Protein AF-A0A7S4KVP1-F1 (afdb_monomer)

InterPro domains:
  IPR000330 SN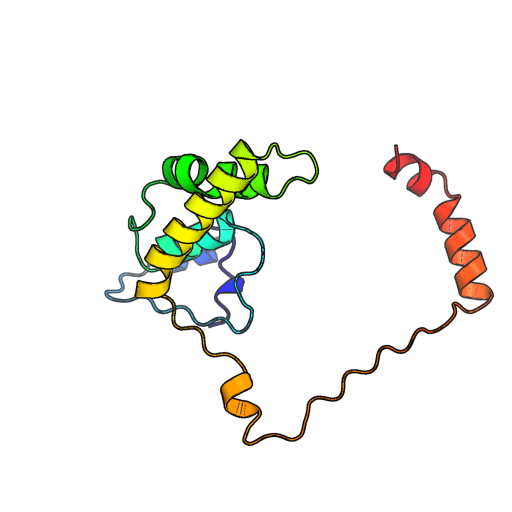F2, N-terminal domain [PF00176] (1-140)
  IPR014001 Helicase superfamily 1/2, ATP-binding domain [PS51192] (1-50)
  IPR027417 P-loop containing nucleoside triphosphate hydrolase [G3DSA:3.40.50.300] (100-121)
  IPR027417 P-loop containing nucleoside triphosphate hydrolase [SSF52540] (1-100)
  IPR038718 SNF2-like, N-terminal domain superfamily [G3DSA:3.40.50.10810] (1-99)
  IPR050496 SNF2/RAD54 Helicase and DNA Repair [PTHR45629] (1-141)

Radius of gyration: 21.64 Å; Cα contacts (8 Å, |Δi|>4): 92; chains: 1; bounding box: 46×43×50 Å

Foldseek 3Di:
DQLVVVLDCPDPVVVVLLPDDDPADDDDHPDDPPDDVSSVVRVCCSGPNCLCHDPVSVCVQAVVLLVLLPDPPRDPVSVVSNVVSVVVVCVSCVVPDDDDDCVVVPVPDDDDDDDDDDDDDDPVRVVVVVVVCPDPVNVVVVD

pLDDT: mean 85.95, std 10.01, range [46.97, 97.0]

Structure (mmCIF, N/CA/C/O backbone):
data_AF-A0A7S4KVP1-F1
#
_entry.id   AF-A0A7S4KVP1-F1
#
loop_
_atom_site.group_PDB
_atom_site.id
_atom_site.type_symbol
_atom_site.label_atom_id
_atom_site.label_alt_id
_atom_site.label_comp_id
_atom_site.label_asym_id
_atom_site.label_entity_id
_atom_site.label_seq_id
_atom_site.pdbx_PDB_ins_code
_atom_site.Cartn_x
_atom_site.Cartn_y
_atom_site.Cartn_z
_atom_site.occupancy
_atom_site.B_iso_or_equiv
_atom_site.auth_seq_id
_atom_site.auth_comp_id
_atom_site.auth_asym_id
_atom_site.auth_atom_id
_atom_site.pdbx_PDB_model_num
ATOM 1 N N . ASP A 1 1 ? -6.213 -14.755 -0.739 1.00 81.00 1 ASP A N 1
ATOM 2 C CA . ASP A 1 1 ? -4.802 -14.776 -1.152 1.00 81.00 1 ASP A CA 1
ATOM 3 C C . ASP A 1 1 ? -4.581 -13.706 -2.212 1.00 81.00 1 ASP A C 1
ATOM 5 O O . ASP A 1 1 ? -5.558 -13.328 -2.853 1.00 81.00 1 ASP A O 1
ATOM 9 N N . GLU A 1 2 ? -3.366 -13.176 -2.336 1.00 80.62 2 GLU A N 1
ATOM 10 C CA . GLU A 1 2 ? -3.025 -12.021 -3.181 1.00 80.62 2 GLU A CA 1
ATOM 11 C C . GLU A 1 2 ? -3.971 -10.825 -2.996 1.00 80.62 2 GLU A C 1
ATOM 13 O O . GLU A 1 2 ? -4.566 -10.299 -3.936 1.00 80.62 2 GLU A O 1
ATOM 18 N N . ALA A 1 3 ? -4.134 -10.391 -1.746 1.00 79.06 3 ALA A N 1
ATOM 19 C CA . ALA A 1 3 ? -5.063 -9.335 -1.348 1.00 79.06 3 ALA A CA 1
ATOM 20 C C . ALA A 1 3 ? -4.807 -7.991 -2.040 1.00 79.06 3 ALA A C 1
ATOM 22 O O . ALA A 1 3 ? -5.729 -7.193 -2.182 1.00 79.06 3 ALA A O 1
ATOM 23 N N . HIS A 1 4 ? -3.601 -7.780 -2.572 1.00 74.75 4 HIS A N 1
ATOM 24 C CA . HIS A 1 4 ? -3.312 -6.665 -3.464 1.00 74.75 4 HIS A CA 1
ATOM 25 C C . HIS A 1 4 ? -4.180 -6.673 -4.742 1.00 74.75 4 HIS A C 1
ATOM 27 O O . HIS A 1 4 ? -4.138 -5.723 -5.504 1.00 74.75 4 HIS A O 1
ATOM 33 N N . ARG A 1 5 ? -4.972 -7.710 -5.031 1.00 74.81 5 ARG A N 1
ATOM 34 C CA . ARG A 1 5 ? -5.972 -7.701 -6.113 1.00 74.81 5 ARG A CA 1
ATOM 35 C C . ARG A 1 5 ? -7.277 -6.995 -5.726 1.00 74.81 5 ARG A C 1
ATOM 37 O O . ARG A 1 5 ? -8.067 -6.673 -6.607 1.00 74.81 5 ARG A O 1
ATOM 44 N N . LEU A 1 6 ? -7.491 -6.734 -4.434 1.00 71.62 6 LEU A N 1
ATOM 45 C CA . LEU A 1 6 ? -8.696 -6.115 -3.858 1.00 71.62 6 LEU A CA 1
ATOM 46 C C . LEU A 1 6 ? -8.578 -4.588 -3.714 1.00 71.62 6 LEU A C 1
ATOM 48 O O . LEU A 1 6 ? -9.375 -3.967 -3.022 1.00 71.62 6 LEU A O 1
ATOM 52 N N . LYS A 1 7 ? -7.594 -3.976 -4.379 1.00 67.75 7 LYS A N 1
ATOM 53 C CA . LYS A 1 7 ? -7.241 -2.545 -4.317 1.00 67.75 7 LYS A CA 1
ATOM 54 C C . LYS A 1 7 ? -8.397 -1.569 -4.550 1.00 67.75 7 LYS A C 1
ATOM 56 O O . LYS A 1 7 ? -8.325 -0.428 -4.118 1.00 67.75 7 LYS A O 1
ATOM 61 N N . ASN A 1 8 ? -9.439 -1.990 -5.263 1.00 66.12 8 ASN A N 1
ATOM 62 C CA . ASN A 1 8 ? -10.506 -1.105 -5.704 1.00 66.12 8 ASN A CA 1
ATOM 63 C C . ASN A 1 8 ? -11.873 -1.613 -5.226 1.00 66.12 8 ASN A C 1
ATOM 65 O O . ASN A 1 8 ? -12.412 -2.591 -5.757 1.00 66.12 8 ASN A O 1
ATOM 69 N N . ASP A 1 9 ? -12.457 -0.899 -4.261 1.00 61.97 9 ASP A N 1
ATOM 70 C CA . ASP A 1 9 ? -13.763 -1.195 -3.649 1.00 61.97 9 ASP A CA 1
ATOM 71 C C . ASP A 1 9 ? -14.929 -1.241 -4.631 1.00 61.97 9 ASP A C 1
ATOM 73 O O . ASP A 1 9 ? -15.970 -1.842 -4.360 1.00 61.97 9 ASP A O 1
ATOM 77 N N . LYS A 1 10 ? -14.765 -0.646 -5.813 1.00 64.88 10 LYS A N 1
ATOM 78 C CA . LYS A 1 10 ? -15.797 -0.663 -6.852 1.00 64.88 10 LYS A CA 1
ATOM 79 C C . LYS A 1 10 ? -15.814 -1.954 -7.665 1.00 64.88 10 LYS A C 1
ATOM 81 O O . LYS A 1 10 ? -16.736 -2.140 -8.461 1.00 64.88 10 LYS A O 1
ATOM 86 N N . THR A 1 11 ? -14.836 -2.840 -7.487 1.00 74.00 11 THR A N 1
ATOM 87 C CA . THR A 1 11 ? -14.793 -4.107 -8.219 1.00 74.00 11 THR A CA 1
ATOM 88 C C . THR A 1 11 ? -15.942 -5.024 -7.803 1.00 74.00 11 THR A C 1
ATOM 90 O O . THR A 1 11 ? -16.334 -5.092 -6.637 1.00 74.00 11 THR A O 1
ATOM 93 N N . ILE A 1 12 ? -16.483 -5.759 -8.778 1.00 79.44 12 ILE A N 1
ATOM 94 C CA . ILE A 1 12 ? -17.544 -6.756 -8.556 1.00 79.44 12 ILE A CA 1
ATOM 95 C C . ILE A 1 12 ? -17.093 -7.775 -7.501 1.00 79.44 12 ILE A C 1
ATOM 97 O O . ILE A 1 12 ? -17.878 -8.175 -6.645 1.00 79.44 12 ILE A O 1
ATOM 101 N N . THR A 1 13 ? -15.805 -8.121 -7.513 1.00 78.75 13 THR A N 1
ATOM 102 C CA . THR A 1 13 ? -15.182 -9.032 -6.555 1.00 78.75 13 THR A CA 1
ATOM 103 C C . THR A 1 13 ? -15.223 -8.503 -5.121 1.00 78.75 13 THR A C 1
ATOM 105 O O . THR A 1 13 ? -15.656 -9.249 -4.246 1.00 78.75 13 THR A O 1
ATOM 108 N N . ASN A 1 14 ? -14.856 -7.237 -4.857 1.00 77.44 14 ASN A N 1
ATOM 109 C CA . ASN A 1 14 ? -14.941 -6.674 -3.498 1.00 77.44 14 ASN A CA 1
ATOM 110 C C . ASN A 1 14 ? -16.381 -6.674 -2.988 1.00 77.44 14 ASN A C 1
ATOM 112 O O . ASN A 1 14 ? -16.621 -7.078 -1.856 1.00 77.44 14 ASN A O 1
ATOM 116 N N . LYS A 1 15 ? -17.351 -6.300 -3.830 1.00 80.94 15 LYS A N 1
ATOM 117 C CA . LYS A 1 15 ? -18.773 -6.318 -3.450 1.00 80.94 15 LYS A CA 1
ATOM 118 C C . LYS A 1 15 ? -19.274 -7.727 -3.140 1.00 80.94 15 LYS A C 1
ATOM 120 O O . LYS A 1 15 ? -19.931 -7.929 -2.123 1.00 80.94 15 LYS A O 1
ATOM 125 N N . ALA A 1 16 ? -18.937 -8.699 -3.987 1.00 85.44 16 ALA A N 1
ATOM 126 C CA . ALA A 1 16 ? -19.307 -10.093 -3.776 1.00 85.44 16 ALA A CA 1
ATOM 127 C C . ALA A 1 16 ? -18.693 -10.636 -2.478 1.00 85.44 16 ALA A C 1
ATOM 129 O O . ALA A 1 16 ? -19.410 -11.173 -1.640 1.00 85.44 16 ALA A O 1
ATOM 130 N N . LEU A 1 17 ? -17.394 -10.418 -2.258 1.00 85.00 17 LEU A N 1
ATOM 131 C CA . LEU A 1 17 ? -16.709 -10.847 -1.038 1.00 85.00 17 LEU A CA 1
ATOM 132 C C . LEU A 1 17 ? -17.238 -10.135 0.212 1.00 85.00 17 LEU A C 1
ATOM 134 O O . LEU A 1 17 ? -17.380 -10.765 1.256 1.00 85.00 17 LEU A O 1
ATOM 138 N N . ALA A 1 18 ? -17.565 -8.845 0.112 1.00 81.25 18 ALA A N 1
ATOM 139 C CA . ALA A 1 18 ? -18.121 -8.076 1.218 1.00 81.25 18 ALA A CA 1
ATOM 140 C C . ALA A 1 18 ? -19.527 -8.553 1.608 1.00 81.25 18 ALA A C 1
ATOM 142 O O . ALA A 1 18 ? -19.864 -8.492 2.789 1.00 81.25 18 ALA A O 1
ATOM 143 N N . SER A 1 19 ? -20.309 -9.052 0.641 1.00 85.75 19 SER A N 1
ATOM 144 C CA . SER A 1 19 ? -21.654 -9.599 0.865 1.00 85.75 19 SER A CA 1
ATOM 145 C C . SER A 1 19 ? -21.667 -10.967 1.551 1.00 85.75 19 SER A C 1
ATOM 147 O O . SER A 1 19 ? -22.697 -11.369 2.090 1.00 85.75 19 SER A O 1
ATOM 149 N N . LEU A 1 20 ? -20.538 -11.683 1.555 1.00 88.75 20 LEU A N 1
ATOM 150 C CA . LEU A 1 20 ? -20.448 -12.981 2.212 1.00 88.75 20 LEU A CA 1
ATOM 151 C C . LEU A 1 20 ? -20.439 -12.799 3.739 1.00 88.75 20 LEU A C 1
ATOM 153 O O . LEU A 1 20 ? -19.580 -12.077 4.265 1.00 88.75 20 LEU A O 1
ATOM 157 N N . PRO A 1 21 ? -21.349 -13.466 4.473 1.00 87.00 21 PRO A N 1
ATOM 158 C CA . PRO A 1 21 ? -21.351 -13.420 5.925 1.00 87.00 21 PRO A CA 1
ATOM 159 C C . PRO A 1 21 ? -20.143 -14.194 6.456 1.00 87.00 21 PRO A C 1
ATOM 161 O O . PRO A 1 21 ? -20.005 -15.398 6.247 1.00 87.00 21 PRO A O 1
ATOM 164 N N . CYS A 1 22 ? -19.253 -13.503 7.160 1.00 87.75 22 CYS A N 1
ATOM 165 C CA . CYS A 1 22 ? -18.077 -14.110 7.770 1.00 87.75 22 CYS A CA 1
ATOM 166 C C . CYS A 1 22 ? -17.740 -13.417 9.090 1.00 87.75 22 CYS A C 1
ATOM 168 O O . CYS A 1 22 ? -17.740 -12.191 9.176 1.00 87.75 22 CYS A O 1
ATOM 170 N N . LEU A 1 23 ? -17.401 -14.210 10.108 1.00 88.69 23 LEU A N 1
ATOM 171 C CA . LEU A 1 23 ? -17.021 -13.691 11.424 1.00 88.69 23 LEU A CA 1
ATOM 172 C C . LEU A 1 23 ? -15.610 -13.083 11.428 1.00 88.69 23 LEU A C 1
ATOM 174 O O . LEU A 1 23 ? -15.326 -12.175 12.201 1.00 88.69 23 LEU A O 1
ATOM 178 N N . ARG A 1 24 ? -14.705 -13.616 10.598 1.00 90.56 24 ARG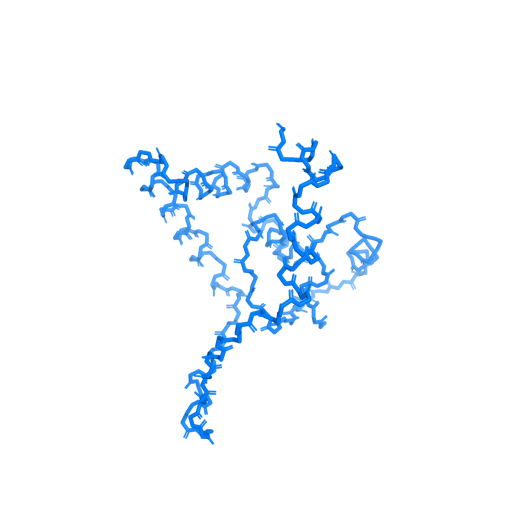 A N 1
ATOM 179 C CA . ARG A 1 24 ? -13.295 -13.212 10.535 1.00 90.56 24 ARG A CA 1
ATOM 180 C C . ARG A 1 24 ? -12.831 -13.145 9.087 1.00 90.56 24 ARG A C 1
ATOM 182 O O . ARG A 1 24 ? -13.143 -14.040 8.303 1.00 90.56 24 ARG A O 1
ATOM 189 N N . ARG A 1 25 ? -12.053 -12.114 8.756 1.00 89.69 25 ARG A N 1
ATOM 190 C CA . ARG A 1 25 ? -11.453 -11.904 7.433 1.00 89.69 25 ARG A CA 1
ATOM 191 C C . ARG A 1 25 ? -9.940 -11.813 7.581 1.00 89.69 25 ARG A C 1
ATOM 193 O O . ARG A 1 25 ? -9.448 -11.014 8.369 1.00 89.69 25 ARG A O 1
ATOM 200 N N . VAL A 1 26 ? -9.209 -12.632 6.827 1.00 90.81 26 VAL A N 1
ATOM 201 C CA . VAL A 1 26 ? -7.740 -12.625 6.800 1.00 90.81 26 VAL A CA 1
ATOM 202 C C . VAL A 1 26 ? -7.285 -12.417 5.365 1.00 90.81 26 VAL A C 1
ATOM 204 O O . VAL A 1 26 ? -7.699 -13.143 4.460 1.00 90.81 26 VAL A O 1
ATOM 207 N N . LEU A 1 27 ? -6.430 -11.419 5.164 1.00 88.50 27 LEU A N 1
ATOM 208 C CA . LEU A 1 27 ? -5.847 -11.089 3.872 1.00 88.50 27 LEU A CA 1
ATOM 209 C C . LEU A 1 27 ? -4.368 -11.476 3.858 1.00 88.50 27 LEU A C 1
ATOM 211 O O . LEU A 1 27 ? -3.623 -11.157 4.780 1.00 88.50 27 LEU A O 1
ATOM 215 N N . LEU A 1 28 ? -3.956 -12.164 2.796 1.00 89.00 28 LEU A N 1
ATOM 216 C CA . LEU A 1 28 ? -2.569 -12.557 2.545 1.00 89.00 28 LEU A CA 1
ATOM 217 C C . LEU A 1 28 ? -2.073 -11.798 1.317 1.00 89.00 28 LEU A C 1
ATOM 219 O O . LEU A 1 28 ? -2.787 -11.740 0.316 1.00 89.00 28 LEU A O 1
ATOM 223 N N . SER A 1 29 ? -0.885 -11.201 1.393 1.00 83.75 29 SER A N 1
ATOM 224 C CA . SER A 1 29 ? -0.254 -10.488 0.277 1.00 83.75 29 SER A CA 1
ATOM 225 C C . SER A 1 29 ? 1.262 -10.621 0.365 1.00 83.75 29 SER A C 1
ATOM 227 O O . SER A 1 29 ? 1.836 -10.399 1.432 1.00 83.75 29 SER A O 1
ATOM 229 N N . GLY A 1 30 ? 1.908 -10.964 -0.753 1.00 76.06 30 GLY A N 1
ATOM 230 C CA . GLY A 1 30 ? 3.370 -11.049 -0.843 1.00 76.06 30 GLY A CA 1
ATOM 231 C C . GLY A 1 30 ? 4.055 -9.694 -1.042 1.00 76.06 30 GLY A C 1
ATOM 232 O O . GLY A 1 30 ? 5.185 -9.492 -0.598 1.00 76.06 30 GLY A O 1
ATOM 233 N N . THR A 1 31 ? 3.378 -8.737 -1.680 1.00 66.31 31 THR A N 1
ATOM 234 C CA . THR A 1 31 ? 3.904 -7.382 -1.879 1.00 66.31 31 THR A CA 1
ATOM 235 C C . THR A 1 31 ? 3.541 -6.501 -0.690 1.00 66.31 31 THR A C 1
ATOM 237 O O . THR A 1 31 ? 2.374 -6.511 -0.272 1.00 66.31 31 THR A O 1
ATOM 240 N N . PRO A 1 32 ? 4.483 -5.701 -0.154 1.00 58.12 32 PRO A N 1
ATOM 241 C CA . PRO A 1 32 ? 4.109 -4.677 0.802 1.00 58.12 32 PRO A CA 1
ATOM 242 C C . PRO A 1 32 ? 3.148 -3.713 0.103 1.00 58.12 32 PRO A C 1
ATOM 244 O O . PRO A 1 32 ? 3.324 -3.395 -1.069 1.00 58.12 32 PRO A O 1
ATOM 247 N N . MET A 1 33 ? 2.110 -3.291 0.812 1.00 61.31 33 MET A N 1
ATOM 248 C CA . MET A 1 33 ? 1.117 -2.334 0.334 1.00 61.31 33 MET A CA 1
ATOM 249 C C . MET A 1 33 ? 1.775 -0.987 0.056 1.00 61.31 33 MET A C 1
ATOM 251 O O . MET A 1 33 ? 1.958 -0.190 0.969 1.00 61.31 33 MET A O 1
ATOM 255 N N . GLN A 1 34 ? 2.283 -0.806 -1.165 1.00 57.78 34 GLN A N 1
ATOM 256 C CA . GLN A 1 34 ? 3.516 -0.037 -1.295 1.00 57.78 34 GLN A CA 1
ATOM 257 C C . GLN A 1 34 ? 3.349 1.463 -1.499 1.00 57.78 34 GLN A C 1
ATOM 259 O O . GLN A 1 34 ? 4.234 2.154 -1.022 1.00 57.78 34 GLN A O 1
ATOM 264 N N . ASN A 1 35 ? 2.283 1.998 -2.112 1.00 62.41 35 ASN A N 1
ATOM 265 C CA . ASN A 1 35 ? 2.236 3.451 -2.377 1.00 62.41 35 ASN A CA 1
ATOM 266 C C . ASN A 1 35 ? 0.852 4.113 -2.438 1.00 62.41 35 ASN A C 1
ATOM 268 O O . ASN A 1 35 ? 0.800 5.338 -2.494 1.00 62.41 35 ASN A O 1
ATOM 272 N N . ASP A 1 36 ? -0.248 3.361 -2.404 1.00 79.38 36 ASP A N 1
ATOM 273 C CA . ASP A 1 36 ? -1.587 3.950 -2.464 1.00 79.38 36 ASP A CA 1
ATOM 274 C C . ASP A 1 36 ? -2.304 3.796 -1.116 1.00 79.38 36 ASP A C 1
ATOM 276 O O . ASP A 1 36 ? -2.631 2.691 -0.670 1.00 79.38 36 ASP A O 1
ATOM 280 N N . LEU A 1 37 ? -2.498 4.929 -0.439 1.00 85.69 37 LEU A N 1
ATOM 281 C CA . LEU A 1 37 ? -3.176 4.994 0.852 1.00 85.69 37 LEU A CA 1
ATOM 282 C C . LEU A 1 37 ? -4.684 4.732 0.730 1.00 85.69 37 LEU A C 1
ATOM 284 O O . LEU A 1 37 ? -5.284 4.287 1.706 1.00 85.69 37 LEU A O 1
ATOM 288 N N . GLU A 1 38 ? -5.295 4.953 -0.438 1.00 83.69 38 GLU A N 1
ATOM 289 C CA . GLU A 1 38 ? -6.701 4.604 -0.666 1.00 83.69 38 GLU A CA 1
ATOM 290 C C . GLU A 1 38 ? -6.874 3.095 -0.798 1.00 83.69 38 GLU A C 1
ATOM 292 O O . GLU A 1 38 ? -7.760 2.521 -0.166 1.00 83.69 38 GLU A O 1
ATOM 297 N N . GLU A 1 39 ? -5.986 2.436 -1.546 1.00 82.06 39 GLU A N 1
ATOM 298 C CA . GLU A 1 39 ? -5.972 0.972 -1.618 1.00 82.06 39 GLU A CA 1
ATOM 299 C C . GLU A 1 39 ? -5.746 0.365 -0.232 1.00 82.06 39 GLU A C 1
ATOM 301 O O . GLU A 1 39 ? -6.390 -0.617 0.140 1.00 82.06 39 GLU A O 1
ATOM 306 N N . PHE A 1 40 ? -4.838 0.963 0.546 1.00 85.69 40 PHE A N 1
ATOM 307 C CA . PHE A 1 40 ? -4.589 0.564 1.924 1.00 85.69 40 PHE A CA 1
ATOM 308 C C . PHE A 1 40 ? -5.851 0.673 2.787 1.00 85.69 40 PHE A C 1
ATOM 310 O O . PHE A 1 40 ? -6.219 -0.303 3.444 1.00 85.69 40 PHE A O 1
ATOM 317 N N . PHE A 1 41 ? -6.535 1.820 2.745 1.00 88.62 41 PHE A N 1
ATOM 318 C CA . PHE A 1 41 ? -7.793 2.028 3.459 1.00 88.62 41 PHE A CA 1
ATOM 319 C C . PHE A 1 41 ? -8.831 0.965 3.090 1.00 88.62 41 PHE A C 1
ATOM 321 O O . PHE A 1 41 ? -9.399 0.353 3.990 1.00 88.62 41 PHE A O 1
ATOM 328 N N . ALA A 1 42 ? -9.016 0.684 1.797 1.00 84.00 42 ALA A N 1
ATOM 329 C CA . ALA A 1 42 ? -9.993 -0.289 1.315 1.00 84.00 42 ALA A CA 1
ATOM 330 C C . ALA A 1 42 ? -9.788 -1.694 1.916 1.00 84.00 42 ALA A C 1
ATOM 332 O O . ALA A 1 42 ? -10.737 -2.323 2.379 1.00 84.00 42 ALA A O 1
ATOM 333 N N . MET A 1 43 ? -8.550 -2.201 1.992 1.00 84.50 43 MET A N 1
ATOM 334 C CA . MET A 1 43 ? -8.333 -3.525 2.605 1.00 84.50 43 MET A CA 1
ATOM 335 C C . MET A 1 43 ? -8.471 -3.512 4.124 1.00 84.50 43 MET A C 1
ATOM 337 O O . MET A 1 43 ? -8.898 -4.515 4.707 1.00 84.50 43 MET A O 1
ATOM 341 N N . VAL A 1 44 ? -8.071 -2.417 4.778 1.00 87.75 44 VAL A N 1
ATOM 342 C CA . VAL A 1 44 ? -8.243 -2.301 6.227 1.00 87.75 44 VAL A CA 1
ATOM 343 C C . VAL A 1 44 ? -9.726 -2.245 6.556 1.00 87.75 44 VAL A C 1
ATOM 345 O O . VAL A 1 44 ? -10.157 -3.004 7.411 1.00 87.75 44 VAL A O 1
ATOM 348 N N . ASP A 1 45 ? -10.519 -1.461 5.832 1.00 87.62 45 ASP A N 1
ATOM 349 C CA . ASP A 1 45 ? -11.967 -1.395 6.028 1.00 87.62 45 ASP A CA 1
ATOM 350 C C . ASP A 1 45 ? -12.651 -2.726 5.678 1.00 87.62 45 ASP A C 1
ATOM 352 O O . ASP A 1 45 ? -13.549 -3.180 6.381 1.00 87.62 45 ASP A O 1
ATOM 356 N N . PHE A 1 46 ? -12.154 -3.443 4.665 1.00 85.75 46 PHE A N 1
ATOM 357 C CA . PHE A 1 46 ? -12.649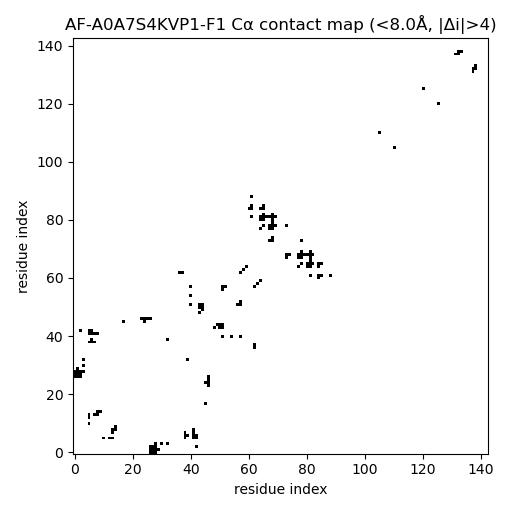 -4.779 4.346 1.00 85.75 46 PHE A CA 1
ATOM 358 C C . PHE A 1 46 ? -12.412 -5.795 5.474 1.00 85.75 46 PHE A C 1
ATOM 360 O O . PHE A 1 46 ? -13.258 -6.668 5.685 1.00 85.75 46 PHE A O 1
ATOM 367 N N . THR A 1 47 ? -11.271 -5.727 6.169 1.00 88.06 47 THR A N 1
ATOM 368 C CA . THR A 1 47 ? -10.880 -6.698 7.213 1.00 88.06 47 THR A CA 1
ATOM 369 C C . THR A 1 47 ? -11.318 -6.303 8.613 1.00 88.06 47 THR A C 1
ATOM 371 O O . THR A 1 47 ? -11.747 -7.162 9.379 1.00 88.06 47 THR A O 1
ATOM 374 N N . ASN A 1 48 ? -11.222 -5.017 8.926 1.00 89.00 48 ASN A N 1
ATOM 375 C CA . ASN A 1 48 ? -11.512 -4.402 10.211 1.00 89.00 48 ASN A CA 1
ATOM 376 C C . ASN A 1 48 ? -12.353 -3.128 9.985 1.00 89.00 48 ASN A C 1
ATOM 378 O O . ASN A 1 48 ? -11.832 -2.014 10.126 1.00 89.00 48 ASN A O 1
ATOM 382 N N . PRO A 1 49 ? -13.643 -3.280 9.622 1.00 88.19 49 PRO A N 1
ATOM 383 C CA . PRO A 1 49 ? -14.506 -2.151 9.293 1.00 88.19 49 PRO A CA 1
ATOM 384 C C . PRO A 1 49 ? -14.527 -1.099 10.404 1.00 88.19 49 PRO A C 1
ATOM 386 O O . PRO A 1 49 ? -14.700 -1.427 11.580 1.00 88.19 49 PRO A O 1
ATOM 389 N N . GLY A 1 50 ? -14.360 0.171 10.033 1.00 88.75 50 GLY A N 1
ATOM 390 C CA . GLY A 1 50 ? -14.471 1.306 10.955 1.00 88.75 50 GLY A CA 1
ATOM 391 C C . GLY A 1 50 ? -13.246 1.617 11.826 1.00 88.75 50 GLY A C 1
ATOM 392 O O . GLY A 1 50 ? -13.237 2.667 12.466 1.00 88.75 50 GLY A O 1
ATOM 393 N N . VAL A 1 51 ? -12.182 0.802 11.821 1.00 91.69 51 VAL A N 1
ATOM 394 C CA . VAL A 1 51 ? -10.955 1.083 12.606 1.00 91.69 51 VAL A CA 1
ATOM 395 C C . VAL A 1 51 ? -10.271 2.388 12.184 1.00 91.69 51 VAL A C 1
ATOM 397 O O . VAL A 1 51 ? -9.733 3.106 13.023 1.00 91.69 51 VAL A O 1
ATOM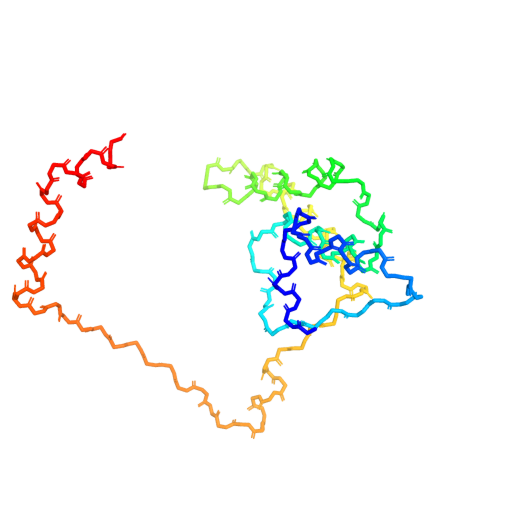 400 N N . LEU A 1 52 ? -10.315 2.721 10.892 1.00 91.38 52 LEU A N 1
ATOM 401 C CA . LEU A 1 52 ? -9.761 3.966 10.340 1.00 91.38 52 LEU A CA 1
ATOM 402 C C . LEU A 1 52 ? -10.807 5.088 10.209 1.00 91.38 52 LEU A C 1
ATOM 404 O O . LEU A 1 52 ? -10.518 6.147 9.647 1.00 91.38 52 LEU A O 1
ATOM 408 N N . GLY A 1 53 ? -12.022 4.865 10.717 1.00 92.56 53 GLY A N 1
ATOM 409 C CA . GLY A 1 53 ? -13.166 5.740 10.495 1.00 92.56 53 GLY A CA 1
ATOM 410 C C . GLY A 1 53 ? -13.651 5.723 9.044 1.00 92.56 53 GLY A C 1
ATOM 411 O O . GLY A 1 53 ? -13.440 4.774 8.293 1.00 92.56 53 GLY A O 1
ATOM 412 N N . THR A 1 54 ? -14.338 6.789 8.642 1.00 92.81 54 THR A N 1
ATOM 413 C CA . THR A 1 54 ? -14.839 6.942 7.268 1.00 92.81 54 THR A CA 1
ATOM 414 C C . THR A 1 54 ? -13.714 7.289 6.290 1.00 92.81 54 THR A C 1
ATOM 416 O O . THR A 1 54 ? -12.731 7.930 6.660 1.00 92.81 54 THR A O 1
ATOM 419 N N . ALA A 1 55 ? -13.900 6.994 5.000 1.00 90.31 55 ALA A N 1
ATOM 420 C CA . ALA A 1 55 ? -12.931 7.356 3.958 1.00 90.31 55 ALA A CA 1
ATOM 421 C C . ALA A 1 55 ? -12.595 8.865 3.931 1.00 90.31 55 ALA A C 1
ATOM 423 O O . ALA A 1 55 ? -11.475 9.256 3.612 1.00 90.31 55 ALA A O 1
ATOM 424 N N . ALA A 1 56 ? -13.552 9.735 4.276 1.00 92.94 56 ALA A N 1
ATOM 425 C CA . ALA A 1 56 ? -13.329 11.180 4.360 1.00 92.94 56 ALA A CA 1
ATOM 426 C C . ALA A 1 56 ? -12.453 11.566 5.564 1.00 92.94 56 ALA A C 1
ATOM 428 O O . ALA A 1 56 ? -11.552 12.398 5.440 1.00 92.94 56 ALA A O 1
ATOM 429 N N . GLN A 1 57 ? -12.692 10.943 6.720 1.00 94.62 57 GLN A N 1
ATOM 430 C CA . GLN A 1 57 ? -11.866 11.125 7.913 1.00 94.62 57 GLN A CA 1
ATOM 431 C C . GLN A 1 57 ? -10.449 10.605 7.686 1.00 94.62 57 GLN A C 1
ATOM 433 O O . GLN A 1 57 ? -9.496 11.323 7.982 1.00 94.62 57 GLN A O 1
ATOM 438 N N . PHE A 1 58 ? -10.312 9.416 7.093 1.00 94.88 58 PHE A N 1
ATOM 439 C CA . PHE A 1 58 ? -9.019 8.844 6.737 1.00 94.88 58 PHE A CA 1
ATOM 440 C C . PHE A 1 58 ? -8.233 9.765 5.798 1.00 94.88 58 PHE A C 1
ATOM 442 O O . PHE A 1 58 ? -7.063 10.061 6.054 1.00 94.88 58 PHE A O 1
ATOM 449 N N . ARG A 1 59 ? -8.892 10.292 4.754 1.00 94.38 59 ARG A N 1
ATOM 450 C CA . ARG A 1 59 ? -8.274 11.249 3.829 1.00 94.38 59 ARG A CA 1
ATOM 451 C C . ARG A 1 59 ? -7.726 12.472 4.553 1.00 94.38 59 ARG A C 1
ATOM 453 O O . ARG A 1 59 ? -6.571 12.836 4.365 1.00 94.38 59 ARG A O 1
ATOM 460 N N . LYS A 1 60 ? -8.549 13.078 5.409 1.00 95.12 60 LYS A N 1
ATOM 461 C CA . LYS A 1 60 ? -8.202 14.301 6.136 1.00 95.12 60 LYS A CA 1
ATOM 462 C C . LYS A 1 60 ? -7.109 14.087 7.187 1.00 95.12 60 LYS A C 1
ATOM 464 O O . LYS A 1 60 ? -6.246 14.946 7.326 1.00 95.12 60 LYS A O 1
ATOM 469 N N . MET A 1 61 ? -7.170 12.991 7.945 1.00 94.00 61 MET A N 1
ATOM 470 C CA . MET A 1 61 ? -6.255 12.741 9.066 1.00 94.00 61 MET A CA 1
ATOM 471 C C . MET A 1 61 ? -4.927 12.123 8.637 1.00 94.00 61 MET A C 1
ATOM 473 O O . MET A 1 61 ? -3.908 12.423 9.250 1.00 94.00 61 MET A O 1
ATOM 477 N N . TYR A 1 62 ? -4.924 11.288 7.596 1.00 94.31 62 TYR A N 1
ATOM 478 C CA . TYR A 1 62 ? -3.740 10.528 7.199 1.00 94.31 62 TYR A CA 1
ATOM 479 C C . TYR A 1 62 ? -3.305 10.844 5.772 1.00 94.31 62 TYR A C 1
ATOM 481 O O . TYR A 1 62 ? -2.202 11.340 5.567 1.00 94.31 62 TYR A O 1
ATOM 489 N N . GLN A 1 63 ? -4.160 10.605 4.776 1.00 93.62 63 GLN A N 1
ATOM 490 C CA . GLN A 1 63 ? -3.738 10.662 3.373 1.00 93.62 63 GLN A CA 1
ATOM 491 C C . GLN A 1 63 ? -3.231 12.041 2.948 1.00 93.62 63 GLN A C 1
ATOM 493 O O . GLN A 1 63 ? -2.116 12.143 2.447 1.00 93.62 63 GLN A O 1
ATOM 498 N N . SER A 1 64 ? -4.020 13.099 3.147 1.00 94.69 64 SER A N 1
ATOM 499 C CA . SER A 1 64 ? -3.647 14.446 2.712 1.00 94.69 64 SER A CA 1
ATOM 500 C C . SER A 1 64 ? -2.378 14.950 3.413 1.00 94.69 64 SER A C 1
ATOM 502 O O . SER A 1 64 ? -1.461 15.338 2.696 1.00 94.69 64 SER A O 1
ATOM 504 N N . PRO A 1 65 ? -2.239 14.883 4.756 1.00 95.12 65 PRO A N 1
ATOM 505 C CA . PRO A 1 65 ? -0.998 15.285 5.424 1.00 95.12 65 PRO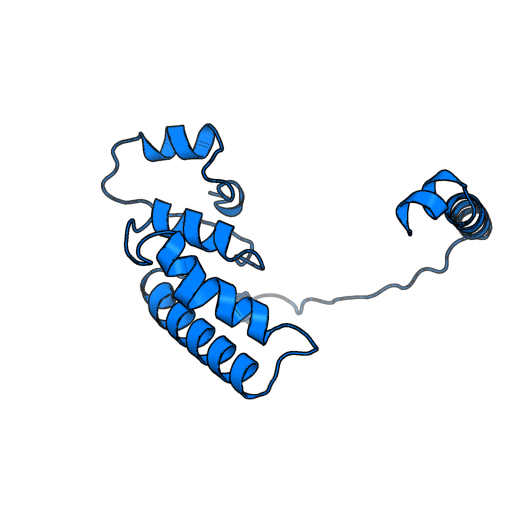 A CA 1
ATOM 506 C C . PRO A 1 65 ? 0.231 14.489 4.972 1.00 95.12 65 PRO A C 1
ATOM 508 O O . PRO A 1 65 ? 1.286 15.078 4.754 1.00 95.12 65 PRO A O 1
ATOM 511 N N . ILE A 1 66 ? 0.103 13.167 4.796 1.00 94.88 66 ILE A N 1
ATOM 512 C CA . ILE A 1 66 ? 1.217 12.305 4.372 1.00 94.88 66 ILE A CA 1
ATOM 513 C C . ILE A 1 66 ? 1.653 12.639 2.944 1.00 94.88 66 ILE A C 1
ATOM 515 O O . ILE A 1 66 ? 2.850 12.722 2.681 1.00 94.88 66 ILE A O 1
ATOM 519 N N . LEU A 1 67 ? 0.704 12.831 2.022 1.00 93.12 67 LEU A N 1
ATOM 520 C CA . LEU A 1 67 ? 1.018 13.189 0.639 1.00 93.12 67 LEU A CA 1
ATOM 521 C C . LEU A 1 67 ? 1.648 14.581 0.569 1.00 93.12 67 LEU A C 1
ATOM 523 O O . LEU A 1 67 ? 2.737 14.717 0.026 1.00 93.12 67 LEU A O 1
ATOM 527 N N . THR A 1 68 ? 1.037 15.584 1.206 1.00 94.12 68 THR A N 1
ATOM 528 C CA . THR A 1 68 ? 1.586 16.946 1.243 1.00 94.12 68 THR A CA 1
ATOM 529 C C . THR A 1 68 ? 2.975 16.991 1.879 1.00 94.12 68 THR A C 1
ATOM 531 O O . THR A 1 68 ? 3.826 17.719 1.394 1.00 94.12 68 THR A O 1
ATOM 534 N N . GLY A 1 69 ? 3.243 16.210 2.930 1.00 93.62 69 GLY A N 1
ATOM 535 C CA . GLY A 1 69 ? 4.568 16.149 3.556 1.00 93.62 69 GLY A CA 1
ATOM 536 C C . GLY A 1 69 ? 5.644 15.451 2.711 1.00 93.62 69 GLY A C 1
ATOM 537 O O . GLY A 1 69 ? 6.829 15.628 2.988 1.00 93.62 69 GLY A O 1
ATOM 538 N N . ARG A 1 70 ? 5.262 14.664 1.695 1.00 91.25 70 ARG A N 1
ATOM 539 C CA . ARG A 1 70 ? 6.189 13.984 0.770 1.00 91.25 70 ARG A CA 1
ATOM 540 C C . ARG A 1 70 ? 6.550 14.820 -0.451 1.00 91.25 70 ARG A C 1
ATOM 542 O O . ARG A 1 70 ? 7.514 14.471 -1.133 1.00 91.25 70 ARG A O 1
ATOM 549 N N . GLU A 1 71 ? 5.795 15.880 -0.727 1.00 93.12 71 GLU A N 1
ATOM 550 C CA . GLU A 1 71 ? 6.072 16.742 -1.868 1.00 93.12 71 GLU A CA 1
ATOM 551 C C . GLU A 1 71 ? 7.439 17.440 -1.714 1.00 93.12 71 GLU A C 1
ATOM 553 O O . GLU A 1 71 ? 7.822 17.835 -0.603 1.00 93.12 71 GLU A O 1
ATOM 558 N N . PRO A 1 72 ? 8.217 17.597 -2.803 1.00 91.38 72 PRO A N 1
ATOM 559 C CA . PRO A 1 72 ? 9.554 18.188 -2.736 1.00 91.38 72 PRO A CA 1
ATOM 560 C C . PRO A 1 72 ? 9.564 19.614 -2.165 1.00 91.38 72 PRO A C 1
ATOM 562 O O . PRO A 1 72 ? 10.504 19.991 -1.462 1.00 91.38 72 PRO A O 1
ATOM 565 N N . ASP A 1 73 ? 8.512 20.383 -2.445 1.00 94.12 73 ASP A N 1
ATOM 566 C CA . ASP A 1 73 ? 8.296 21.777 -2.046 1.00 94.12 73 ASP A CA 1
ATOM 567 C C . ASP A 1 73 ? 7.601 21.930 -0.680 1.00 94.12 73 ASP A C 1
ATOM 569 O O . ASP A 1 73 ? 7.331 23.051 -0.244 1.00 94.12 73 ASP A O 1
ATOM 573 N N . ALA A 1 74 ? 7.351 20.827 0.031 1.00 94.62 74 ALA A N 1
ATOM 574 C CA . ALA A 1 74 ? 6.715 20.855 1.340 1.00 94.62 74 ALA A CA 1
ATOM 575 C C . ALA A 1 74 ? 7.528 21.664 2.365 1.00 94.62 74 ALA A C 1
ATOM 577 O O . ALA A 1 74 ? 8.724 21.428 2.573 1.00 94.62 74 ALA A O 1
ATOM 578 N N . THR A 1 75 ? 6.845 22.571 3.065 1.00 96.31 75 THR A N 1
ATOM 579 C CA . THR A 1 75 ? 7.396 23.312 4.209 1.00 96.31 75 THR A CA 1
ATOM 580 C C . THR A 1 75 ? 7.755 22.373 5.361 1.00 96.31 75 THR A C 1
ATOM 582 O O . THR A 1 75 ? 7.210 21.275 5.487 1.00 96.31 75 THR A O 1
ATOM 585 N N . GLU A 1 76 ? 8.633 22.818 6.261 1.00 95.75 76 GLU A N 1
ATOM 586 C CA . GLU A 1 76 ? 9.032 22.036 7.438 1.00 95.75 76 GLU A CA 1
ATOM 587 C C . GLU A 1 76 ? 7.825 21.613 8.294 1.00 95.75 76 GLU A C 1
ATOM 589 O O . GLU A 1 76 ? 7.683 20.436 8.620 1.00 95.75 76 GLU A O 1
ATOM 594 N N . SER A 1 77 ? 6.869 22.524 8.522 1.00 96.19 77 SER A N 1
ATOM 595 C CA . SER A 1 77 ? 5.623 22.213 9.241 1.00 96.19 77 SER A CA 1
ATOM 596 C C . SER A 1 77 ? 4.752 21.169 8.523 1.00 96.19 77 SER A C 1
ATOM 598 O O . SER A 1 77 ? 4.112 20.342 9.172 1.00 96.19 77 SER A O 1
ATOM 600 N N . GLN A 1 78 ? 4.705 21.177 7.186 1.00 96.00 78 GLN A N 1
ATOM 601 C CA . GLN A 1 78 ? 3.972 20.159 6.420 1.00 96.00 78 GLN A CA 1
ATOM 602 C C . GLN A 1 78 ? 4.651 18.788 6.505 1.00 96.00 78 GLN A C 1
ATOM 604 O O . GLN A 1 78 ? 3.958 17.779 6.637 1.00 96.00 78 GLN A O 1
ATOM 609 N N . ARG A 1 79 ? 5.988 18.746 6.472 1.00 96.38 79 ARG A N 1
ATOM 610 C CA . ARG A 1 79 ? 6.764 17.508 6.636 1.00 96.38 79 ARG A CA 1
ATOM 611 C C . ARG A 1 79 ? 6.571 16.907 8.024 1.00 96.38 79 ARG A C 1
ATOM 613 O O . ARG A 1 79 ? 6.339 15.706 8.134 1.00 96.38 79 ARG A O 1
ATOM 620 N N . GLU A 1 80 ? 6.607 17.735 9.064 1.00 97.00 80 GLU A N 1
ATOM 621 C CA . GLU A 1 80 ? 6.373 17.305 10.445 1.00 97.00 80 GLU A CA 1
ATOM 622 C C . GLU A 1 80 ? 4.971 16.703 10.613 1.00 97.00 80 GLU A C 1
ATOM 624 O O . GLU A 1 80 ? 4.847 15.545 11.009 1.00 97.00 80 GLU A O 1
ATOM 629 N N . LYS A 1 81 ? 3.925 17.411 10.164 1.00 96.19 81 LYS A N 1
ATOM 630 C CA . LYS A 1 81 ? 2.542 16.895 10.170 1.00 96.19 81 LYS A CA 1
ATOM 631 C C . LYS A 1 81 ? 2.385 15.596 9.377 1.00 96.19 81 LYS A C 1
ATOM 633 O O . LYS A 1 81 ? 1.650 14.702 9.795 1.00 96.19 81 LYS A O 1
ATOM 638 N N . GLY A 1 82 ? 3.054 15.480 8.228 1.00 95.88 82 GLY A N 1
ATOM 639 C CA . GLY A 1 82 ? 3.051 14.259 7.422 1.00 95.88 82 GLY A CA 1
ATOM 640 C C . GLY A 1 82 ? 3.692 13.077 8.153 1.00 95.88 82 GLY A C 1
ATOM 641 O O . GLY A 1 82 ? 3.137 11.977 8.150 1.00 95.88 82 GLY A O 1
ATOM 642 N N . ASN A 1 83 ? 4.814 13.309 8.836 1.00 95.44 83 ASN A N 1
ATOM 643 C CA . ASN A 1 83 ? 5.505 12.295 9.632 1.00 95.44 83 ASN A CA 1
ATOM 644 C C . ASN A 1 83 ? 4.692 11.864 10.859 1.00 95.44 83 ASN A C 1
ATOM 646 O O . ASN A 1 83 ? 4.596 10.666 11.126 1.00 95.44 83 ASN A O 1
ATOM 650 N N . GLU A 1 84 ? 4.065 12.805 11.568 1.00 96.88 84 GLU A N 1
ATOM 651 C CA . GLU A 1 84 ? 3.165 12.509 12.689 1.00 96.88 84 GLU A CA 1
ATOM 652 C C . GLU A 1 84 ? 1.980 11.649 12.241 1.00 96.88 84 GLU A C 1
ATOM 654 O O . GLU A 1 84 ? 1.711 10.598 12.830 1.00 96.88 84 GLU A O 1
ATOM 659 N N . ALA A 1 85 ? 1.309 12.043 11.153 1.00 95.44 85 ALA A N 1
ATOM 660 C CA . ALA A 1 85 ? 0.198 11.288 10.585 1.00 95.44 85 ALA A CA 1
ATOM 661 C C . ALA A 1 85 ? 0.632 9.883 10.132 1.00 95.44 85 ALA A C 1
ATOM 663 O O . ALA A 1 85 ? -0.063 8.900 10.400 1.00 95.44 85 ALA A O 1
ATOM 664 N N . GLN A 1 86 ? 1.803 9.759 9.496 1.00 93.75 86 GLN A N 1
ATOM 665 C CA . GLN A 1 86 ? 2.362 8.467 9.095 1.00 93.75 86 GLN A CA 1
ATOM 666 C C . GLN A 1 86 ? 2.684 7.581 10.307 1.00 93.75 86 GLN A C 1
ATOM 668 O O . GLN A 1 86 ? 2.382 6.386 10.289 1.00 93.75 86 GLN A O 1
ATOM 673 N N . GLY A 1 87 ? 3.275 8.150 11.360 1.00 94.00 87 GLY A N 1
ATOM 674 C CA . GLY A 1 87 ? 3.581 7.444 12.603 1.00 94.00 87 GLY A CA 1
ATOM 675 C C . GLY A 1 87 ? 2.319 6.954 13.310 1.00 94.00 87 GLY A C 1
ATOM 676 O O . GLY A 1 87 ? 2.229 5.780 13.670 1.00 94.00 87 GLY A O 1
ATOM 677 N N . ALA A 1 88 ? 1.308 7.817 13.431 1.00 94.12 88 ALA A N 1
ATOM 678 C CA . ALA A 1 88 ? 0.017 7.469 14.017 1.00 94.12 88 ALA A CA 1
ATOM 679 C C . ALA A 1 88 ? -0.686 6.347 13.238 1.00 94.12 88 ALA A C 1
ATOM 681 O O . ALA A 1 88 ? -1.159 5.383 13.844 1.00 94.12 88 ALA A O 1
ATOM 682 N N . LEU A 1 89 ? -0.704 6.431 11.901 1.00 92.56 89 LEU A N 1
ATOM 683 C CA . LEU A 1 89 ? -1.269 5.382 11.052 1.00 92.56 89 LEU A CA 1
ATOM 684 C C . LEU A 1 89 ? -0.521 4.057 11.234 1.00 92.56 89 LEU A C 1
ATOM 686 O O . LEU A 1 89 ? -1.156 3.027 11.437 1.00 92.56 89 LEU A O 1
ATOM 690 N N . SER A 1 90 ? 0.815 4.093 11.199 1.00 90.44 90 SER A N 1
ATOM 691 C CA . SER A 1 90 ? 1.676 2.919 11.388 1.00 90.44 90 SER A CA 1
ATOM 692 C C . SER A 1 90 ? 1.391 2.224 12.723 1.00 90.44 90 SER A C 1
ATOM 694 O O . SER A 1 90 ? 1.142 1.021 12.758 1.00 90.44 90 SER A O 1
ATOM 696 N N . ASN A 1 91 ? 1.346 2.984 13.819 1.00 91.44 91 ASN A N 1
ATOM 697 C CA . ASN A 1 91 ? 1.090 2.444 15.154 1.00 91.44 91 ASN A CA 1
ATOM 698 C C . ASN A 1 91 ? -0.268 1.744 15.248 1.00 91.44 91 ASN A C 1
ATOM 700 O O . ASN A 1 91 ? -0.354 0.657 15.814 1.00 91.44 91 ASN A O 1
ATOM 704 N N . LEU A 1 92 ? -1.309 2.336 14.659 1.00 90.94 92 LEU A N 1
ATOM 705 C CA . LEU A 1 92 ? -2.645 1.751 14.646 1.00 90.94 92 LEU A CA 1
ATOM 706 C C . LEU A 1 92 ? -2.684 0.449 13.834 1.00 90.94 92 LEU A C 1
ATOM 708 O O . LEU A 1 92 ? -3.240 -0.551 14.285 1.00 90.94 92 LEU A O 1
ATOM 712 N N . VAL A 1 93 ? -2.076 0.442 12.647 1.00 88.19 93 VAL A N 1
ATOM 713 C CA . VAL A 1 93 ? -2.183 -0.698 11.723 1.00 88.19 93 VAL A CA 1
ATOM 714 C C . VAL A 1 93 ? -1.290 -1.871 12.117 1.00 88.19 93 VAL A C 1
ATOM 716 O O . VAL A 1 93 ? -1.624 -3.022 11.839 1.00 88.19 93 VAL A O 1
ATOM 719 N N . ASN A 1 94 ? -0.195 -1.609 12.833 1.00 87.19 94 ASN A N 1
ATOM 720 C CA . ASN A 1 94 ? 0.701 -2.646 13.351 1.00 87.19 94 ASN A CA 1
ATOM 721 C C . ASN A 1 94 ? 0.024 -3.580 14.369 1.00 87.19 94 ASN A C 1
ATOM 723 O O . ASN A 1 94 ? 0.542 -4.661 14.634 1.00 87.19 94 ASN A O 1
ATOM 727 N N . ILE A 1 95 ? -1.143 -3.209 14.909 1.00 89.69 95 ILE A N 1
ATOM 728 C CA . ILE A 1 95 ? -1.922 -4.055 15.826 1.00 89.69 95 ILE A CA 1
ATOM 729 C C . ILE A 1 95 ? -2.514 -5.274 15.095 1.00 89.69 95 ILE A C 1
ATOM 731 O O . ILE A 1 95 ? -2.681 -6.334 15.696 1.00 89.69 95 ILE A O 1
ATOM 735 N N . PHE A 1 96 ? -2.821 -5.146 13.800 1.00 88.56 96 PHE A N 1
ATOM 736 C CA . PHE A 1 96 ? -3.514 -6.180 13.018 1.00 88.56 96 PHE A CA 1
ATOM 737 C C . PHE A 1 96 ? -2.804 -6.570 11.713 1.00 88.56 96 PHE A C 1
ATOM 739 O O . PHE A 1 96 ? -3.255 -7.482 11.019 1.00 88.56 96 PHE A O 1
ATOM 746 N N . ILE A 1 97 ? -1.682 -5.929 11.373 1.00 88.00 97 ILE A N 1
ATOM 747 C CA . ILE A 1 97 ? -0.838 -6.308 10.237 1.00 88.00 97 ILE A CA 1
ATO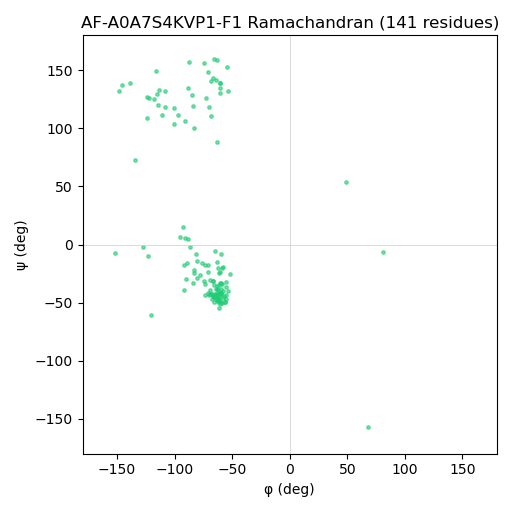M 748 C C . ILE A 1 97 ? 0.369 -7.101 10.730 1.00 88.00 97 ILE A C 1
ATOM 750 O O . ILE A 1 97 ? 1.242 -6.583 11.420 1.00 88.00 97 ILE A O 1
ATOM 754 N N . LEU A 1 98 ? 0.469 -8.354 10.286 1.00 88.50 98 LEU A N 1
ATOM 755 C CA . LEU A 1 98 ? 1.662 -9.169 10.477 1.00 88.50 98 LEU A CA 1
ATOM 756 C C . LEU A 1 98 ? 2.540 -9.108 9.224 1.00 88.50 98 LEU A C 1
ATOM 758 O O . LEU A 1 98 ? 2.200 -9.680 8.189 1.00 88.50 98 LEU A O 1
ATOM 762 N N . ARG A 1 99 ? 3.706 -8.464 9.329 1.00 85.69 99 ARG A N 1
ATOM 763 C CA . ARG A 1 99 ? 4.712 -8.423 8.260 1.00 85.69 99 ARG A CA 1
ATOM 764 C C . ARG A 1 99 ? 6.011 -9.069 8.724 1.00 85.69 99 ARG A C 1
ATOM 766 O O . ARG A 1 99 ? 6.592 -8.661 9.722 1.00 85.69 99 ARG A O 1
ATOM 773 N N . ARG A 1 100 ? 6.490 -10.055 7.966 1.00 85.00 100 ARG A N 1
ATOM 774 C CA . ARG A 1 100 ? 7.793 -10.701 8.173 1.00 85.00 100 ARG A CA 1
ATOM 775 C C . ARG A 1 100 ? 8.692 -10.405 6.978 1.00 85.00 100 ARG A C 1
ATOM 777 O O . ARG A 1 100 ? 8.263 -10.558 5.838 1.00 85.00 100 ARG A O 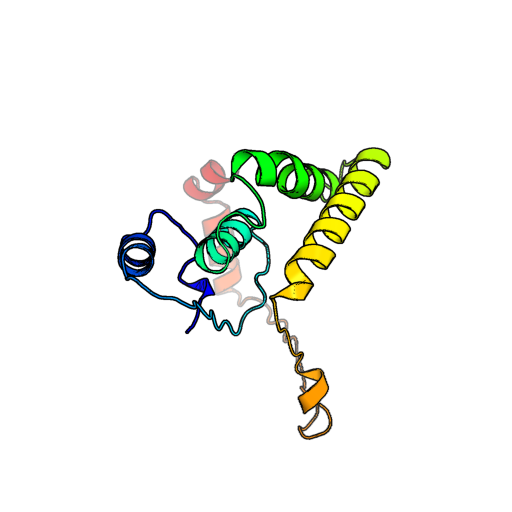1
ATOM 784 N N . THR A 1 101 ? 9.907 -9.933 7.233 1.00 81.69 101 THR A N 1
ATOM 785 C CA . THR A 1 101 ? 10.897 -9.645 6.189 1.00 81.69 101 THR A CA 1
ATOM 786 C C . THR A 1 101 ? 11.714 -10.894 5.865 1.00 81.69 101 THR A C 1
ATOM 788 O O . THR A 1 101 ? 11.871 -11.799 6.687 1.00 81.69 101 THR A O 1
ATOM 791 N N . ASN A 1 102 ? 12.289 -10.922 4.660 1.00 73.12 102 ASN A N 1
ATOM 792 C CA . ASN A 1 102 ? 13.212 -11.980 4.239 1.00 73.12 102 ASN A CA 1
ATOM 793 C C . ASN A 1 102 ? 14.519 -12.016 5.054 1.00 73.12 102 ASN A C 1
ATOM 795 O O . ASN A 1 102 ? 15.298 -12.950 4.894 1.00 73.12 102 ASN A O 1
ATOM 799 N N . GLU A 1 103 ? 14.759 -11.057 5.953 1.00 74.19 103 GLU A N 1
ATOM 800 C CA . GLU A 1 103 ? 15.878 -11.093 6.908 1.00 74.19 103 GLU A CA 1
ATOM 801 C C . GLU A 1 103 ? 15.808 -12.308 7.841 1.00 74.19 103 GLU A C 1
ATOM 803 O O . GLU A 1 103 ? 16.830 -12.776 8.330 1.00 74.19 103 GLU A O 1
ATOM 808 N N . LEU A 1 104 ? 14.618 -12.878 8.054 1.00 70.56 104 LEU A N 1
ATOM 809 C CA . LEU A 1 104 ? 14.485 -14.147 8.771 1.00 70.56 104 LEU A CA 1
ATOM 810 C C . LEU A 1 104 ? 15.093 -15.319 7.987 1.00 70.56 104 LEU A C 1
ATOM 812 O O . LEU A 1 104 ? 15.607 -16.262 8.583 1.00 70.56 104 LEU A O 1
ATOM 816 N N . LEU A 1 105 ? 15.051 -15.256 6.654 1.00 70.12 105 LEU A N 1
ATOM 817 C CA . LEU A 1 105 ? 15.535 -16.307 5.760 1.00 70.12 105 LEU A CA 1
ATOM 818 C C . LEU A 1 105 ? 16.998 -16.112 5.351 1.00 70.12 105 LEU A C 1
ATOM 820 O O . LEU A 1 105 ? 17.634 -17.070 4.921 1.00 70.12 105 LEU A O 1
ATOM 824 N N . SER A 1 106 ? 17.563 -14.912 5.519 1.00 69.62 106 SER A N 1
ATOM 825 C CA . SER A 1 106 ? 18.964 -14.631 5.173 1.00 69.62 106 SER A CA 1
ATOM 826 C C . SER A 1 106 ? 19.967 -15.453 5.990 1.00 69.62 106 SER A C 1
ATOM 828 O O . SER A 1 106 ? 21.092 -15.649 5.546 1.00 69.62 106 SER A O 1
ATOM 830 N N . LYS A 1 107 ? 19.558 -15.987 7.151 1.00 74.12 107 LYS A N 1
ATOM 831 C CA . LYS A 1 107 ? 20.361 -16.915 7.967 1.00 74.12 107 LYS A CA 1
ATOM 832 C C . LYS A 1 107 ? 20.408 -18.345 7.417 1.00 74.12 107 LYS A C 1
ATOM 834 O O . LYS A 1 107 ? 21.238 -19.133 7.859 1.00 74.12 107 LYS A O 1
ATOM 839 N N . HIS A 1 108 ? 19.511 -18.687 6.494 1.00 82.25 108 HIS A N 1
ATOM 840 C CA . HIS A 1 108 ? 19.324 -20.049 5.983 1.00 82.25 108 HIS A CA 1
ATOM 841 C C . HIS A 1 108 ? 19.478 -20.156 4.461 1.00 82.25 108 HIS A C 1
ATOM 843 O O . HIS A 1 108 ? 19.518 -21.263 3.931 1.00 82.25 108 HIS A O 1
ATOM 849 N N . LEU A 1 109 ? 19.559 -19.026 3.757 1.00 83.50 109 LEU A N 1
ATOM 850 C CA . LEU A 1 109 ? 19.689 -18.962 2.306 1.00 83.50 109 LEU A CA 1
ATOM 851 C C . LEU A 1 109 ? 21.027 -18.327 1.903 1.00 83.50 109 LEU A C 1
ATOM 853 O O . LEU A 1 109 ? 21.516 -17.440 2.604 1.00 83.50 109 LEU A O 1
ATOM 857 N N . PRO A 1 110 ? 21.602 -18.724 0.752 1.00 86.25 110 PRO A N 1
ATOM 858 C CA . PRO A 1 110 ? 22.738 -18.026 0.163 1.00 86.25 110 PRO A CA 1
ATOM 859 C C . PRO A 1 110 ? 22.443 -16.531 -0.049 1.00 86.25 110 PRO A C 1
ATOM 861 O O . PRO A 1 110 ? 21.284 -16.151 -0.259 1.00 86.25 110 PRO A O 1
ATOM 864 N N . PRO A 1 111 ? 23.473 -15.665 -0.040 1.00 83.19 111 PRO A N 1
ATOM 865 C CA . PRO A 1 111 ? 23.281 -14.236 -0.241 1.00 83.19 111 PRO A CA 1
ATOM 866 C C . PRO A 1 111 ? 22.653 -13.959 -1.611 1.00 83.19 111 PRO A C 1
ATOM 868 O O . PRO A 1 111 ? 23.081 -14.491 -2.637 1.00 83.19 111 PRO A O 1
ATOM 871 N N . LYS A 1 112 ? 21.644 -13.082 -1.637 1.00 83.25 112 LYS A N 1
ATOM 872 C CA . LYS A 1 112 ? 21.040 -12.608 -2.884 1.00 83.25 112 LYS A CA 1
ATOM 873 C C . LYS A 1 112 ? 22.045 -11.728 -3.627 1.00 83.25 112 LYS A C 1
ATOM 875 O O . LYS A 1 112 ? 22.311 -10.604 -3.207 1.00 83.25 112 LYS A O 1
ATOM 880 N N . VAL A 1 113 ? 22.554 -12.211 -4.757 1.00 87.56 113 VAL A N 1
ATOM 881 C CA . VAL A 1 113 ? 23.392 -11.416 -5.661 1.00 87.56 113 VAL A CA 1
ATOM 882 C C . VAL A 1 113 ? 22.486 -10.603 -6.585 1.00 87.56 113 VAL A C 1
ATOM 884 O O . VAL A 1 113 ? 21.686 -11.162 -7.332 1.00 87.56 113 VAL A O 1
ATOM 887 N N . VAL A 1 114 ? 22.588 -9.274 -6.520 1.00 89.88 114 VAL A N 1
ATOM 888 C CA . VAL A 1 114 ? 21.874 -8.354 -7.416 1.00 89.88 114 VAL A CA 1
ATOM 889 C C . VAL A 1 114 ? 22.885 -7.744 -8.375 1.00 89.88 114 VAL A C 1
ATOM 891 O O . VAL A 1 114 ? 23.812 -7.065 -7.943 1.00 89.88 114 VAL A O 1
ATOM 894 N N . GLN A 1 115 ? 22.708 -7.984 -9.673 1.00 92.94 115 GLN A N 1
ATOM 895 C CA . GLN A 1 115 ? 23.556 -7.423 -10.722 1.00 92.94 115 GLN A CA 1
ATOM 896 C C . GLN A 1 115 ? 22.743 -6.463 -11.586 1.00 92.94 115 GLN A C 1
ATOM 898 O O . GLN A 1 115 ? 21.757 -6.848 -12.210 1.00 92.94 115 GLN A O 1
ATOM 903 N N . LEU A 1 116 ? 23.179 -5.206 -11.623 1.00 93.25 116 LEU A N 1
ATOM 904 C CA . LEU A 1 116 ? 22.682 -4.203 -12.557 1.00 93.25 116 LEU A CA 1
ATOM 905 C C . LEU A 1 116 ? 23.551 -4.240 -13.811 1.00 93.25 116 LEU A C 1
ATOM 907 O O . LEU A 1 116 ? 24.698 -3.798 -13.794 1.00 93.25 116 LEU A O 1
ATOM 911 N N . VAL A 1 117 ? 23.003 -4.783 -14.897 1.00 95.25 117 VAL A N 1
ATOM 912 C CA . VAL A 1 117 ? 23.676 -4.817 -16.198 1.00 95.25 117 VAL A CA 1
ATOM 913 C C . VAL A 1 117 ? 23.111 -3.704 -17.069 1.00 95.25 117 VAL A C 1
ATOM 915 O O . VAL A 1 117 ? 22.005 -3.799 -17.597 1.00 95.25 117 VAL A O 1
ATOM 918 N N . CYS A 1 118 ? 23.881 -2.629 -17.215 1.00 94.44 118 CYS A N 1
ATOM 919 C CA . CYS A 1 118 ? 23.524 -1.518 -18.088 1.00 94.44 118 CYS A CA 1
ATOM 920 C C . CYS A 1 118 ? 23.925 -1.839 -19.533 1.00 94.44 118 CYS A C 1
ATOM 922 O O . CYS A 1 118 ? 25.086 -1.694 -19.918 1.00 94.44 118 CYS A O 1
ATOM 924 N N . CYS A 1 119 ? 22.958 -2.257 -20.345 1.00 95.06 119 CYS A N 1
ATOM 925 C CA . CYS A 1 119 ? 23.169 -2.506 -21.768 1.00 95.06 119 CYS A CA 1
ATOM 926 C C . CYS A 1 119 ? 23.027 -1.209 -22.572 1.00 95.06 119 CYS A C 1
ATOM 928 O O . CYS A 1 119 ? 22.017 -0.510 -22.472 1.00 95.06 119 CYS A O 1
ATOM 930 N N . LYS A 1 120 ? 24.020 -0.899 -23.413 1.00 94.88 120 LYS A N 1
ATOM 931 C CA . LYS A 1 120 ? 23.891 0.190 -24.389 1.00 94.88 120 LYS A CA 1
ATOM 932 C C . LYS A 1 120 ? 22.864 -0.201 -25.451 1.00 94.88 120 LYS A C 1
ATOM 934 O O . LYS A 1 120 ? 22.839 -1.345 -25.899 1.00 94.88 120 LYS A O 1
ATOM 939 N N . LEU A 1 121 ? 22.050 0.764 -25.871 1.00 95.88 121 LEU A N 1
ATOM 940 C CA . LEU A 1 121 ? 21.146 0.590 -27.005 1.00 95.88 121 LEU A CA 1
ATOM 941 C C . LEU A 1 121 ? 21.960 0.291 -28.270 1.00 95.88 121 LEU A C 1
ATOM 943 O O . LEU A 1 121 ? 22.993 0.916 -28.523 1.00 95.88 121 LEU A O 1
ATOM 947 N N . SER A 1 122 ? 21.475 -0.645 -29.079 1.00 96.69 122 SER A N 1
ATOM 948 C CA . SER A 1 122 ? 22.020 -0.897 -30.414 1.00 96.69 122 SER A CA 1
ATOM 949 C C . SER A 1 122 ? 21.796 0.308 -31.342 1.00 96.69 122 SER A C 1
ATOM 951 O O . SER A 1 122 ? 20.880 1.105 -31.110 1.00 96.69 122 SER A O 1
ATOM 953 N N . PRO A 1 123 ? 22.566 0.438 -32.439 1.00 96.75 123 PRO A N 1
ATOM 954 C CA . PRO A 1 123 ? 22.383 1.526 -33.401 1.00 96.75 123 PRO A CA 1
ATOM 955 C C . PRO A 1 123 ? 20.944 1.644 -33.929 1.00 96.75 123 PRO A C 1
ATOM 957 O O . PRO A 1 123 ? 20.412 2.751 -34.011 1.00 96.75 123 PRO A O 1
ATOM 960 N N . LEU A 1 124 ? 20.283 0.512 -34.202 1.00 96.56 124 LEU A N 1
ATOM 961 C CA . LEU A 1 124 ? 18.886 0.483 -34.643 1.00 96.56 124 LEU A CA 1
ATOM 962 C C . LEU A 1 124 ? 17.933 0.993 -33.554 1.00 96.56 124 LEU A C 1
ATOM 964 O O . LEU A 1 124 ? 17.062 1.814 -33.831 1.00 96.56 124 LEU A O 1
ATOM 968 N N . GLN A 1 125 ? 18.112 0.554 -32.305 1.00 96.75 125 GLN A N 1
ATOM 969 C CA . GLN A 1 125 ? 17.289 1.026 -31.187 1.00 96.75 125 GLN A CA 1
ATOM 970 C C . GLN A 1 125 ? 17.455 2.533 -30.966 1.00 96.75 125 GLN A C 1
ATOM 972 O O . GLN A 1 125 ? 16.466 3.215 -30.727 1.00 96.75 125 GLN A O 1
ATOM 977 N N . ILE A 1 126 ? 18.671 3.071 -31.107 1.00 95.62 126 ILE A N 1
ATOM 978 C CA . ILE A 1 126 ? 18.918 4.518 -31.024 1.00 95.62 126 ILE A CA 1
ATOM 979 C C . ILE A 1 126 ? 18.165 5.261 -32.134 1.00 95.62 126 ILE A C 1
ATOM 981 O O . ILE A 1 126 ? 17.535 6.283 -31.864 1.00 95.62 126 ILE A O 1
ATOM 985 N N . GLN A 1 127 ? 18.212 4.761 -33.371 1.00 95.06 127 GLN A N 1
ATOM 986 C CA . GLN A 1 127 ? 17.506 5.376 -34.499 1.00 95.06 127 GLN A CA 1
ATOM 987 C C . GLN A 1 127 ? 15.989 5.368 -34.297 1.00 95.06 127 GLN A C 1
ATOM 989 O O . GLN A 1 127 ? 15.354 6.412 -34.437 1.00 95.06 127 GLN A O 1
ATOM 994 N N . LEU A 1 128 ? 15.416 4.227 -33.907 1.00 94.25 128 LEU A N 1
ATOM 995 C CA . LEU A 1 128 ? 13.982 4.104 -33.646 1.00 94.25 128 LEU A CA 1
ATOM 996 C C . LEU A 1 128 ? 13.543 4.989 -32.478 1.00 94.25 128 LEU A C 1
ATOM 998 O O . LEU A 1 128 ? 12.543 5.694 -32.586 1.00 94.25 128 LEU A O 1
ATOM 1002 N N . TYR A 1 129 ? 14.317 5.018 -31.390 1.00 93.31 129 TYR A N 1
ATOM 1003 C CA . TYR A 1 129 ? 14.002 5.847 -30.229 1.00 93.31 129 TYR A CA 1
ATOM 1004 C C . TYR A 1 129 ? 13.999 7.337 -30.589 1.00 93.31 129 TYR A C 1
ATOM 1006 O O . TYR A 1 129 ? 13.080 8.064 -30.214 1.00 93.31 129 TYR A O 1
ATOM 1014 N N . ARG A 1 130 ? 14.976 7.791 -31.387 1.00 91.62 130 ARG A N 1
ATOM 1015 C CA . ARG A 1 130 ? 15.019 9.170 -31.902 1.00 91.62 130 ARG A CA 1
ATOM 1016 C C . ARG A 1 130 ? 13.850 9.478 -32.836 1.00 91.62 130 ARG A C 1
ATOM 1018 O O . ARG A 1 130 ? 13.261 10.550 -32.716 1.00 91.62 130 ARG A O 1
ATOM 1025 N N . ALA A 1 131 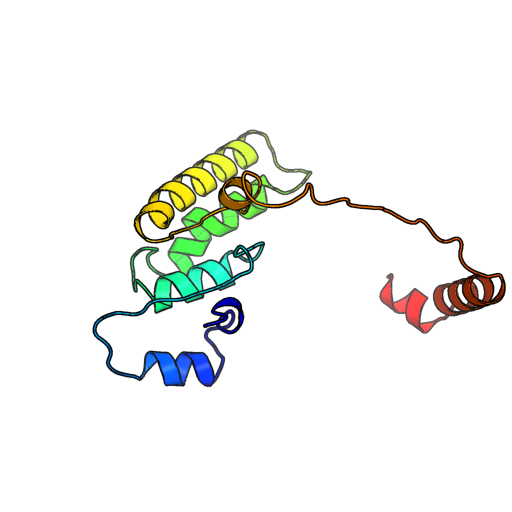? 13.496 8.557 -33.731 1.00 90.25 131 ALA A N 1
ATOM 1026 C CA . ALA A 1 131 ? 12.383 8.736 -34.661 1.00 90.25 131 ALA A CA 1
ATOM 1027 C C . ALA A 1 131 ? 11.035 8.850 -33.928 1.00 90.25 131 ALA A C 1
ATOM 1029 O O . ALA A 1 131 ? 10.246 9.741 -34.234 1.00 90.25 131 ALA A O 1
ATOM 1030 N N . ILE A 1 132 ? 10.803 8.005 -32.917 1.00 91.50 132 ILE A N 1
ATOM 1031 C CA . ILE A 1 132 ? 9.590 8.035 -32.087 1.00 91.50 132 ILE A CA 1
ATOM 1032 C C . ILE A 1 132 ? 9.547 9.309 -31.239 1.00 91.50 132 ILE A C 1
ATOM 1034 O O . ILE A 1 132 ? 8.530 10.000 -31.228 1.00 91.50 132 ILE A O 1
ATOM 1038 N N . SER A 1 133 ? 10.657 9.657 -30.583 1.00 86.88 133 SER A N 1
ATOM 1039 C CA . SER A 1 133 ? 10.774 10.873 -29.768 1.00 86.88 133 SER A CA 1
ATOM 1040 C C . SER A 1 133 ? 10.526 12.151 -30.580 1.00 86.88 133 SER A C 1
ATOM 1042 O O . SER A 1 133 ? 9.925 13.092 -30.073 1.00 86.88 133 SER A O 1
ATOM 1044 N N . SER A 1 134 ? 10.911 12.157 -31.859 1.00 84.44 134 SER A N 1
ATOM 1045 C CA . SER A 1 134 ? 10.682 13.280 -32.782 1.00 84.44 134 SER A CA 1
ATOM 1046 C C . SER A 1 134 ? 9.313 13.240 -33.477 1.00 84.44 134 SER A C 1
ATOM 1048 O O . SER A 1 134 ? 9.002 14.126 -34.276 1.00 84.44 134 SER A O 1
ATOM 1050 N N . SER A 1 135 ? 8.497 12.209 -33.235 1.00 88.50 135 SER A N 1
ATOM 1051 C CA . SER A 1 135 ? 7.192 12.078 -33.880 1.00 88.50 135 SER A CA 1
ATOM 1052 C C . SER A 1 135 ? 6.206 13.117 -33.346 1.00 88.50 135 SER A C 1
ATOM 1054 O O . SER A 1 135 ? 6.239 13.511 -32.177 1.00 88.50 135 SER A O 1
ATOM 1056 N N . LYS A 1 136 ? 5.289 13.552 -34.215 1.00 79.25 136 LYS A N 1
ATOM 1057 C CA . LYS A 1 136 ? 4.273 14.551 -33.861 1.00 79.25 136 LYS A CA 1
ATOM 1058 C C . LYS A 1 136 ? 3.364 14.074 -32.727 1.00 79.25 136 LYS A C 1
ATOM 1060 O O . LYS A 1 136 ? 2.953 14.900 -31.921 1.00 79.25 136 LYS A O 1
ATOM 1065 N N . ASP A 1 137 ? 3.092 12.774 -32.647 1.00 80.06 137 ASP A N 1
ATOM 1066 C C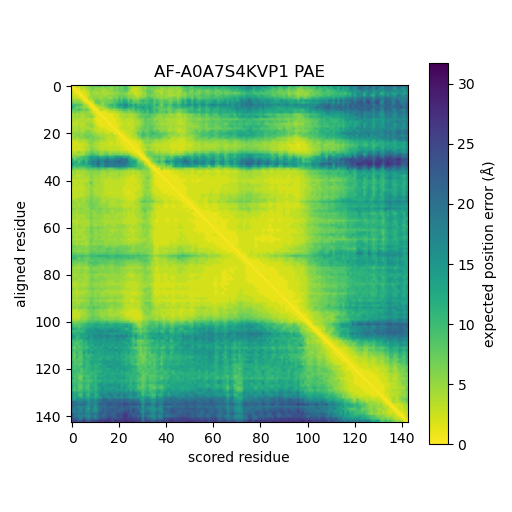A . ASP A 1 137 ? 2.203 12.194 -31.637 1.00 80.06 137 ASP A CA 1
ATOM 1067 C C . ASP A 1 137 ? 2.833 12.236 -30.241 1.00 80.06 137 ASP A C 1
ATOM 1069 O O . ASP A 1 137 ? 2.193 12.680 -29.289 1.00 80.06 137 ASP A O 1
ATOM 1073 N N . VAL A 1 138 ? 4.120 11.890 -30.125 1.00 80.50 138 VAL A N 1
ATOM 1074 C CA . VAL A 1 138 ? 4.852 11.953 -28.848 1.00 80.50 138 VAL A CA 1
ATOM 1075 C C . VAL A 1 138 ? 5.072 13.401 -28.411 1.00 80.50 138 VAL A C 1
ATOM 1077 O O . VAL A 1 138 ? 4.813 13.750 -27.262 1.00 80.50 138 VAL A O 1
ATOM 1080 N N . MET A 1 139 ? 5.447 14.284 -29.339 1.00 74.00 139 MET A N 1
ATOM 1081 C CA . MET A 1 139 ? 5.610 15.716 -29.058 1.00 74.00 139 MET A CA 1
ATOM 1082 C C . MET A 1 139 ? 4.314 16.396 -28.592 1.00 74.00 139 MET A C 1
ATOM 1084 O O . MET A 1 139 ? 4.367 17.423 -27.917 1.00 74.00 139 MET A O 1
ATOM 1088 N N . ARG A 1 140 ? 3.148 15.844 -28.949 1.00 75.00 140 ARG A N 1
ATOM 1089 C CA . ARG A 1 140 ? 1.836 16.349 -28.526 1.00 75.00 140 ARG A CA 1
ATOM 1090 C C . ARG A 1 140 ? 1.420 15.842 -27.143 1.00 75.00 140 ARG A C 1
ATOM 1092 O O . ARG A 1 140 ? 0.631 16.518 -26.502 1.00 75.00 140 ARG A O 1
ATOM 1099 N N . MET A 1 141 ? 1.947 14.700 -26.691 1.00 69.19 141 MET A N 1
ATOM 1100 C CA . MET A 1 141 ? 1.712 14.156 -25.343 1.00 69.19 141 MET A CA 1
ATOM 1101 C C . MET A 1 141 ? 2.625 14.766 -24.270 1.00 69.19 141 MET A C 1
ATOM 1103 O O . MET A 1 141 ? 2.295 14.704 -23.091 1.00 69.19 141 MET A O 1
ATOM 1107 N N . CYS A 1 142 ? 3.774 15.326 -24.657 1.00 62.59 142 CYS A N 1
ATOM 1108 C CA . CYS A 1 142 ? 4.715 15.979 -23.738 1.00 62.59 142 CYS A CA 1
ATOM 1109 C C . CYS A 1 142 ? 4.465 17.492 -23.548 1.00 62.59 142 CYS A C 1
ATOM 1111 O O . CYS A 1 142 ? 5.284 18.153 -22.910 1.00 62.59 142 CYS A O 1
ATOM 1113 N N . LYS A 1 143 ? 3.381 18.042 -24.114 1.00 46.97 143 LYS A N 1
ATOM 1114 C CA . LYS A 1 143 ? 2.890 19.410 -23.876 1.00 46.97 143 LYS A CA 1
ATOM 1115 C C . LYS A 1 143 ? 1.657 19.372 -22.989 1.00 46.97 143 LYS A C 1
ATOM 1117 O O . LYS A 1 143 ? 1.531 20.305 -22.172 1.00 46.97 143 LYS A O 1
#

Sequence (143 aa):
DEAHRLKNDKTITNKALASLPCLRRVLLSGTPMQNDLEEFFAMVDFTNPGVLGTAAQFRKMYQSPILTGREPDATESQREKGNEAQGALSNLVNIFILRRTNELLSKHLPPKVVQLVCCKLSPLQIQLYRAISSSKDVMRMCK

Nearest PDB structures (foldseek):
  7oob-assembly1_b  TM=9.116E-01  e=3.600E-06  Homo sapiens
  8b3f-assembly1_b  TM=8.339E-01  e=2.406E-06  Homo sapiens
  7oop-assembly1_b  TM=8.364E-01  e=2.549E-06  Homo sapiens
  9bz0-assembly1_b  TM=8.403E-01  e=6.782E-06  Homo sapiens
  7zke-assembly1_E  TM=8.201E-01  e=4.279E-06  Thermochaetoides thermophila

Solvent-accessible surface area (backbone atoms only — not comparable to full-atom values): 8804 Å² total; per-residue (Å²): 110,57,43,78,76,52,46,47,71,84,38,70,63,45,49,55,60,67,69,51,89,68,96,75,62,84,80,39,58,91,65,74,92,77,82,54,65,65,34,50,48,44,50,45,42,71,52,46,67,60,77,67,54,52,75,68,53,32,36,65,62,32,46,51,36,34,52,50,25,66,41,92,84,43,50,71,71,40,31,51,49,8,50,52,27,48,50,55,50,49,63,61,47,56,76,80,53,90,83,83,65,70,73,75,45,56,83,78,44,82,83,85,85,83,83,88,80,86,76,79,76,51,75,67,55,50,51,52,52,51,52,50,63,69,28,72,69,50,55,61,73,78,106

Mean predicted aligned error: 8.8 Å

Secondary structure (DSSP, 8-state):
--GGGG--TTSHHHHHHHHS--S------SS---S-HHHHHHHHHHHSTTTT--HHHHIIIIIHHHHHHHSTT--HHHHHHHHHHHHHHHHHHTTT-----GGGTTTTS---------PPPPHHHHHHHHHHHTSHHHHHH--

Organism: Guillardia theta (NCBI:txid55529)